Protein AF-A0A8T4ZY23-F1 (afdb_monomer)

Nearest PDB structures (foldseek):
  5gju-assembly1_A  TM=8.622E-01  e=3.760E-02  Escherichia coli K-12
  3ly5-assembly1_A  TM=9.046E-01  e=8.688E-02  Homo sapiens
  8eti-assembly1_D  TM=8.807E-01  e=1.628E-01  Schizosaccharomyces pombe
  8eth-assembly1_D  TM=9.122E-01  e=2.308E-01  Schizosaccharomyces pombe
  6aib-assembly1_A  TM=8.547E-01  e=2.475E-01  Staphylococcus aur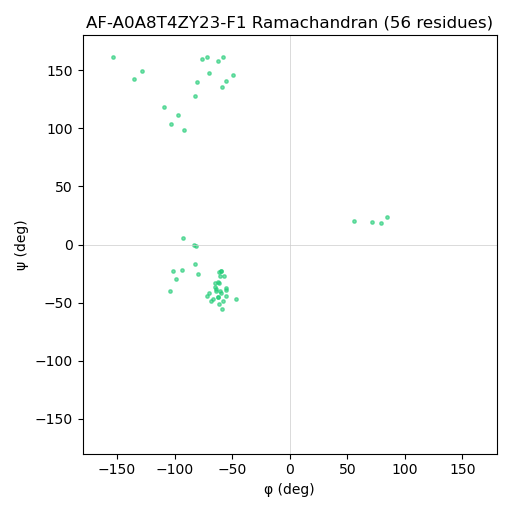eus subsp. aureus MRSA252

Sequence (58 aa):
MPSVFGLLHPLIREALGELGISEPTPPQERAIGPILRGENILLVAPTASGKTEAALLP

Mean predicted aligned error: 2.49 Å

Radius of gyration: 10.94 Å; Cα contacts (8 Å, |Δi|>4): 55; chains: 1; bounding box: 24×28×20 Å

Structure (mmCIF, N/CA/C/O backbone):
data_AF-A0A8T4ZY23-F1
#
_entry.id   AF-A0A8T4ZY23-F1
#
loop_
_atom_site.group_PDB
_atom_site.id
_atom_site.type_symbol
_atom_site.label_atom_id
_atom_site.label_alt_id
_atom_site.label_comp_id
_atom_site.label_asym_id
_atom_site.label_entity_id
_atom_site.label_seq_id
_atom_site.pdbx_PDB_ins_code
_atom_site.Cartn_x
_atom_site.Cartn_y
_atom_site.Cartn_z
_atom_site.occupancy
_atom_site.B_iso_or_equiv
_atom_site.auth_seq_id
_atom_site.auth_comp_id
_atom_site.auth_asym_id
_atom_site.auth_atom_id
_atom_site.pdbx_PDB_model_num
ATOM 1 N N . MET A 1 1 ? -13.779 -0.302 -14.039 1.00 49.38 1 MET A N 1
ATOM 2 C CA . MET A 1 1 ? -14.089 -0.079 -12.610 1.00 49.38 1 MET A CA 1
ATOM 3 C C . MET A 1 1 ? -13.162 1.015 -12.111 1.00 49.38 1 MET A C 1
ATOM 5 O O . MET A 1 1 ? -12.064 1.099 -12.652 1.00 49.38 1 MET A O 1
ATOM 9 N N . PRO A 1 2 ? -13.579 1.883 -11.178 1.00 68.56 2 PRO A N 1
ATOM 10 C CA . PRO A 1 2 ? -12.629 2.793 -10.547 1.00 68.56 2 PRO A CA 1
ATOM 11 C C . PRO A 1 2 ? -11.527 1.964 -9.868 1.00 68.56 2 PRO A C 1
ATOM 13 O O . PRO A 1 2 ? -11.836 0.951 -9.244 1.00 68.56 2 PRO A O 1
ATOM 16 N N . SER A 1 3 ? -10.265 2.365 -10.045 1.00 90.38 3 SER A N 1
ATOM 17 C CA . SER A 1 3 ? -9.104 1.772 -9.361 1.00 90.38 3 SER A CA 1
ATOM 18 C C . SER A 1 3 ? -9.361 1.674 -7.852 1.00 90.38 3 SER A C 1
ATOM 20 O O . SER A 1 3 ? -9.996 2.576 -7.294 1.00 90.38 3 SER A O 1
ATOM 22 N N . VAL A 1 4 ? -8.849 0.640 -7.166 1.00 95.62 4 VAL A N 1
ATOM 23 C CA . VAL A 1 4 ? -8.989 0.535 -5.697 1.00 95.62 4 VAL A CA 1
ATOM 24 C C . VAL A 1 4 ? -8.367 1.724 -4.962 1.00 95.62 4 VAL A C 1
ATOM 26 O O . VAL A 1 4 ? -8.813 2.055 -3.867 1.00 95.62 4 VAL A O 1
ATOM 29 N N . PHE A 1 5 ? -7.419 2.441 -5.578 1.00 96.69 5 PHE A N 1
ATOM 30 C CA . PHE A 1 5 ? -6.918 3.709 -5.039 1.00 96.69 5 PHE A CA 1
ATOM 31 C C . PHE A 1 5 ? -8.012 4.766 -4.898 1.00 96.69 5 PHE A C 1
ATOM 33 O O . PHE A 1 5 ? -7.933 5.604 -4.007 1.00 96.69 5 PHE A O 1
ATOM 40 N N . GLY A 1 6 ? -9.073 4.709 -5.705 1.00 96.50 6 GLY A N 1
ATOM 41 C CA . GLY A 1 6 ? -10.234 5.586 -5.576 1.00 96.50 6 GLY A CA 1
ATOM 42 C C . GLY A 1 6 ? -10.950 5.465 -4.227 1.00 96.50 6 GLY A C 1
ATOM 43 O O . GLY A 1 6 ? -11.597 6.429 -3.817 1.00 96.50 6 GLY A O 1
ATOM 44 N N . LEU A 1 7 ? -10.795 4.332 -3.532 1.00 96.19 7 LEU A N 1
ATOM 45 C CA . LEU A 1 7 ? -11.374 4.063 -2.212 1.00 96.19 7 LEU A CA 1
ATOM 46 C C . LEU A 1 7 ? -10.546 4.650 -1.057 1.00 96.19 7 LEU A C 1
ATOM 48 O O . LEU A 1 7 ? -11.058 4.766 0.052 1.00 96.19 7 LEU A O 1
ATOM 52 N N . LEU A 1 8 ? -9.283 5.012 -1.306 1.00 96.81 8 LEU A N 1
ATOM 53 C CA . LEU A 1 8 ? -8.374 5.537 -0.289 1.00 96.81 8 LEU A CA 1
ATOM 54 C C . LEU A 1 8 ? -8.695 6.996 0.062 1.00 96.81 8 LEU A C 1
ATOM 56 O O . LEU A 1 8 ? -9.302 7.739 -0.718 1.00 96.81 8 LEU A O 1
ATOM 60 N N . HIS A 1 9 ? -8.227 7.425 1.237 1.00 97.06 9 HIS A N 1
ATOM 61 C CA . HIS A 1 9 ? -8.375 8.803 1.699 1.00 97.06 9 HIS A CA 1
ATOM 62 C C . HIS A 1 9 ? -7.806 9.809 0.669 1.00 97.06 9 HIS A C 1
ATOM 64 O O . HIS A 1 9 ? -6.739 9.555 0.104 1.00 97.06 9 HIS A O 1
ATOM 70 N N . PRO A 1 10 ? -8.451 10.976 0.438 1.00 97.25 10 PRO A N 1
ATOM 71 C CA . PRO A 1 10 ? -7.997 11.981 -0.529 1.00 97.25 10 PRO A CA 1
ATOM 72 C C . PRO A 1 10 ? -6.503 12.319 -0.471 1.00 97.25 10 PRO A C 1
ATOM 74 O O . PRO A 1 10 ? -5.855 12.282 -1.510 1.00 97.25 10 PRO A O 1
ATOM 77 N N . LEU A 1 11 ? -5.960 12.552 0.730 1.00 97.88 11 LEU A N 1
ATOM 78 C CA . LEU A 1 11 ? -4.538 12.874 0.929 1.00 97.88 11 LEU A CA 1
ATOM 79 C C . LEU A 1 11 ? -3.587 11.750 0.485 1.00 97.88 11 LEU A C 1
ATOM 81 O O . LEU A 1 11 ? -2.495 12.023 0.002 1.00 97.88 11 LEU A O 1
ATOM 85 N N . ILE A 1 12 ? -3.999 10.484 0.612 1.00 97.12 12 ILE A N 1
ATOM 86 C CA . ILE A 1 12 ? -3.193 9.348 0.142 1.00 97.12 12 ILE A CA 1
ATOM 87 C C . ILE A 1 12 ? -3.172 9.332 -1.388 1.00 97.12 12 ILE A C 1
ATOM 89 O O . ILE A 1 12 ? -2.126 9.125 -1.991 1.00 97.12 12 ILE A O 1
ATOM 93 N N . ARG A 1 13 ? -4.318 9.585 -2.028 1.00 96.88 13 ARG A N 1
ATOM 94 C CA . ARG A 1 13 ? -4.42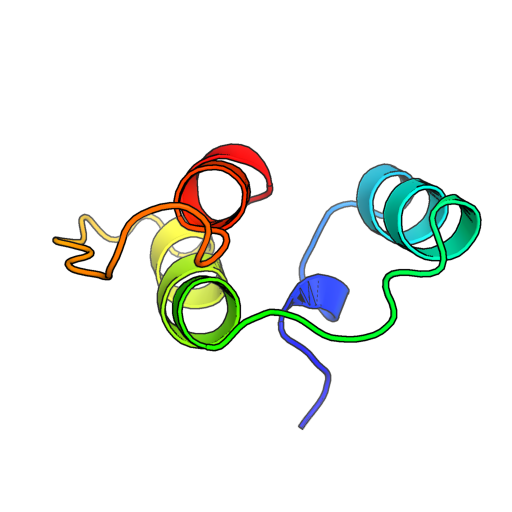7 9.629 -3.496 1.00 96.88 13 ARG A CA 1
ATOM 95 C C . ARG A 1 13 ? -3.602 10.768 -4.094 1.00 96.88 13 ARG A C 1
ATOM 97 O O . ARG A 1 13 ? -2.971 10.571 -5.126 1.00 96.88 13 ARG A O 1
ATOM 104 N N . GLU A 1 14 ? -3.598 11.928 -3.441 1.00 97.56 14 GLU A N 1
ATOM 105 C CA . GLU A 1 14 ? -2.756 13.067 -3.815 1.00 97.56 14 GLU A CA 1
ATOM 106 C C . GLU A 1 14 ? -1.269 12.704 -3.727 1.00 97.56 14 GLU A C 1
ATOM 108 O O . GLU A 1 14 ? -0.565 12.811 -4.728 1.00 97.56 14 GLU A O 1
ATOM 113 N N . ALA A 1 15 ? -0.826 12.146 -2.596 1.00 97.44 15 ALA A N 1
ATOM 114 C CA . ALA A 1 15 ? 0.559 11.711 -2.412 1.00 97.44 15 ALA A CA 1
ATOM 115 C C . ALA A 1 15 ? 0.992 10.632 -3.426 1.00 97.44 15 ALA A C 1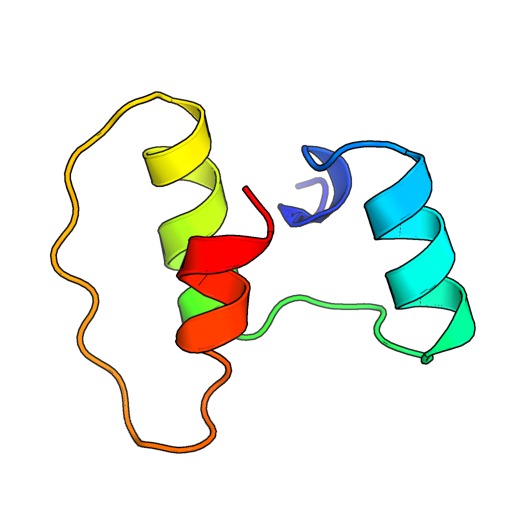
ATOM 117 O O . ALA A 1 15 ? 2.101 10.682 -3.954 1.00 97.44 15 ALA A O 1
ATOM 118 N N . LEU A 1 16 ? 0.120 9.666 -3.744 1.00 96.38 16 LEU A N 1
ATOM 119 C CA . LEU A 1 16 ? 0.377 8.682 -4.804 1.00 96.38 16 LEU A CA 1
ATOM 120 C C . LEU A 1 16 ? 0.582 9.370 -6.162 1.00 96.38 16 LEU A C 1
ATOM 122 O O . LEU A 1 16 ? 1.508 9.019 -6.892 1.00 96.38 16 LEU A O 1
ATOM 126 N N . GLY A 1 17 ? -0.233 10.383 -6.470 1.00 96.38 17 GLY A N 1
ATOM 127 C CA . GLY A 1 17 ? -0.098 11.200 -7.674 1.00 96.38 17 GLY A CA 1
ATOM 128 C C . GLY A 1 17 ? 1.223 11.970 -7.738 1.00 96.38 17 GLY A C 1
ATOM 129 O O . GLY A 1 17 ? 1.889 11.939 -8.771 1.00 96.38 17 GLY A O 1
ATOM 130 N N . GLU A 1 18 ? 1.643 12.601 -6.639 1.00 97.88 18 GLU A N 1
ATOM 131 C CA . GLU A 1 18 ? 2.930 13.311 -6.538 1.00 97.88 18 GLU A CA 1
ATOM 132 C C . GLU A 1 18 ? 4.135 12.383 -6.750 1.00 97.88 18 GLU A C 1
ATOM 134 O O . GLU A 1 18 ? 5.140 12.783 -7.337 1.00 97.88 18 GLU A O 1
ATOM 139 N N . LEU A 1 19 ? 4.017 11.122 -6.327 1.00 96.00 19 LEU A N 1
ATOM 140 C CA . LEU A 1 19 ? 5.025 10.080 -6.537 1.00 96.00 19 LEU A CA 1
ATOM 141 C C . LEU A 1 19 ? 4.963 9.438 -7.935 1.00 96.00 19 LEU A C 1
ATOM 143 O O . LEU A 1 19 ? 5.765 8.554 -8.237 1.00 96.00 19 LEU A O 1
ATOM 147 N N . GLY A 1 20 ? 4.023 9.852 -8.792 1.00 96.56 20 GLY A N 1
ATOM 148 C CA . GLY A 1 20 ? 3.825 9.282 -10.127 1.00 96.56 20 GLY A CA 1
ATOM 149 C C . GLY A 1 20 ? 3.223 7.873 -10.120 1.00 96.56 20 GLY A C 1
ATOM 150 O O . GLY A 1 20 ? 3.333 7.150 -11.110 1.00 96.56 20 GLY A O 1
ATOM 151 N N . ILE A 1 21 ? 2.593 7.462 -9.018 1.00 95.06 21 ILE A N 1
ATOM 152 C CA . ILE A 1 21 ? 1.960 6.153 -8.862 1.00 95.06 21 ILE A CA 1
ATOM 153 C C . ILE A 1 21 ? 0.490 6.276 -9.271 1.00 95.06 21 ILE A C 1
ATOM 155 O O . ILE A 1 21 ? -0.360 6.719 -8.501 1.00 95.06 21 ILE A O 1
ATOM 159 N N . SER A 1 22 ? 0.181 5.877 -10.503 1.00 92.44 22 SER A N 1
ATOM 160 C CA . SER A 1 22 ? -1.172 5.986 -11.066 1.00 92.44 22 SER A CA 1
ATOM 161 C C . SER A 1 22 ? -2.021 4.726 -10.902 1.00 92.44 22 SER A C 1
ATOM 163 O O . SER A 1 22 ? -3.249 4.807 -10.951 1.00 92.44 22 SER A O 1
ATOM 165 N N . GLU A 1 23 ? -1.391 3.564 -10.716 1.00 95.50 23 GLU A N 1
ATOM 166 C CA . GLU A 1 23 ? -2.072 2.269 -10.680 1.00 95.50 23 GLU A CA 1
ATOM 167 C C . GLU A 1 23 ? -1.580 1.388 -9.522 1.00 95.50 23 GLU A C 1
ATOM 169 O O . GLU A 1 23 ? -0.386 1.387 -9.206 1.00 95.50 23 GLU A O 1
ATOM 174 N N . PRO A 1 24 ? -2.486 0.629 -8.882 1.00 96.94 24 PRO A N 1
ATOM 175 C CA . PRO A 1 24 ? -2.130 -0.328 -7.848 1.00 96.94 24 PRO A CA 1
ATOM 176 C C . PRO A 1 24 ? -1.391 -1.530 -8.433 1.00 96.94 24 PRO A C 1
ATOM 178 O O . PRO A 1 24 ? -1.668 -1.999 -9.537 1.00 96.94 24 PRO A O 1
ATOM 181 N N . THR A 1 25 ? -0.478 -2.098 -7.650 1.00 96.94 25 THR A N 1
ATOM 182 C CA . THR A 1 25 ? 0.133 -3.387 -7.995 1.00 96.94 25 THR A CA 1
ATOM 183 C C . THR A 1 25 ? -0.874 -4.536 -7.812 1.00 96.94 25 THR A C 1
ATO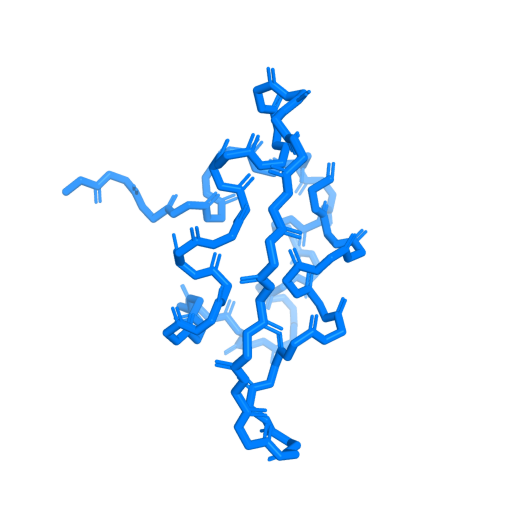M 185 O O . THR A 1 25 ? -1.842 -4.401 -7.058 1.00 96.94 25 THR A O 1
ATOM 188 N N . PRO A 1 26 ? -0.659 -5.721 -8.419 1.00 96.62 26 PRO A N 1
ATOM 189 C CA . PRO A 1 26 ? -1.606 -6.832 -8.285 1.00 96.62 26 PRO A CA 1
ATOM 190 C C . PRO A 1 26 ? -1.915 -7.255 -6.830 1.00 96.62 26 PRO A C 1
ATOM 192 O O . PRO A 1 26 ? -3.070 -7.570 -6.541 1.00 96.62 26 PRO A O 1
ATOM 195 N N . PRO A 1 27 ? -0.954 -7.260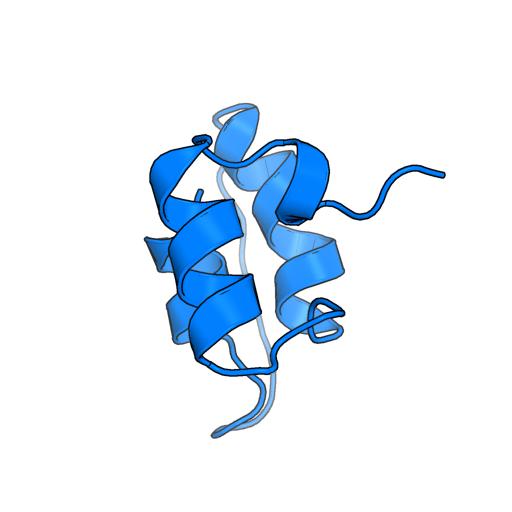 -5.879 1.00 97.06 27 PRO A N 1
ATOM 196 C CA . PRO A 1 27 ? -1.266 -7.480 -4.464 1.00 97.06 27 PRO A CA 1
ATOM 197 C C . PRO A 1 27 ? -2.136 -6.382 -3.838 1.00 97.06 27 PRO A C 1
ATOM 199 O O . PRO A 1 27 ? -3.014 -6.706 -3.045 1.00 97.06 27 PRO A O 1
ATOM 202 N N . GLN A 1 28 ? -1.922 -5.114 -4.200 1.00 97.81 28 GLN A N 1
ATOM 203 C CA . GLN A 1 28 ? -2.703 -3.974 -3.704 1.00 97.81 28 GLN A CA 1
ATOM 204 C C . GLN A 1 28 ? -4.149 -4.039 -4.208 1.00 97.81 28 GLN A C 1
ATOM 206 O O . GLN A 1 28 ? -5.074 -3.966 -3.402 1.00 97.81 28 GLN A O 1
ATOM 211 N N . GLU A 1 29 ? -4.344 -4.291 -5.508 1.00 97.19 29 GLU A N 1
ATOM 212 C CA . GLU A 1 29 ? -5.667 -4.452 -6.136 1.00 97.19 29 GLU A CA 1
ATOM 213 C C . GLU A 1 29 ? -6.500 -5.538 -5.435 1.00 97.19 29 GLU A C 1
ATOM 215 O O . GLU A 1 29 ? -7.696 -5.382 -5.199 1.00 97.19 29 GLU A O 1
ATOM 220 N N . ARG A 1 30 ? -5.852 -6.641 -5.038 1.00 96.12 30 ARG A N 1
ATOM 221 C CA . ARG A 1 30 ? -6.517 -7.769 -4.371 1.00 96.12 30 ARG A CA 1
ATOM 222 C C . ARG A 1 30 ? -6.781 -7.548 -2.881 1.00 96.12 30 ARG A C 1
ATOM 224 O O . ARG A 1 30 ? -7.670 -8.207 -2.348 1.00 96.12 30 ARG A O 1
ATOM 231 N N . ALA A 1 31 ? -6.009 -6.697 -2.206 1.00 97.81 31 ALA A N 1
ATOM 232 C CA . ALA A 1 31 ? -6.015 -6.581 -0.746 1.00 97.81 31 ALA A CA 1
ATOM 233 C C . ALA A 1 31 ? -6.750 -5.341 -0.223 1.00 97.81 31 ALA A C 1
ATOM 235 O O . ALA A 1 31 ? -7.486 -5.455 0.755 1.00 97.81 31 ALA A O 1
ATOM 236 N N . ILE A 1 32 ? -6.601 -4.186 -0.881 1.00 97.88 32 ILE A N 1
ATOM 237 C CA . ILE A 1 32 ? -7.109 -2.894 -0.386 1.00 97.88 32 ILE A CA 1
ATOM 238 C C . ILE A 1 32 ? -8.624 -2.943 -0.163 1.00 97.88 32 ILE A C 1
ATOM 240 O O . ILE A 1 32 ? -9.108 -2.590 0.908 1.00 97.88 32 ILE A O 1
ATOM 244 N N . GLY A 1 33 ? -9.382 -3.437 -1.147 1.00 97.00 33 GLY A N 1
ATOM 245 C CA . GLY A 1 33 ? -10.841 -3.530 -1.053 1.00 97.00 33 GLY A CA 1
ATOM 246 C C . GLY A 1 33 ? -11.329 -4.381 0.132 1.00 97.00 33 GLY A C 1
ATOM 247 O O . GLY A 1 33 ? -12.125 -3.883 0.925 1.00 97.00 33 GLY A O 1
ATOM 248 N N . PRO A 1 34 ? -10.898 -5.652 0.261 1.00 97.19 34 PRO A N 1
ATOM 249 C CA . PRO A 1 34 ? -11.211 -6.487 1.424 1.00 97.19 34 PRO A CA 1
ATOM 250 C C . PRO A 1 34 ? -10.808 -5.880 2.773 1.00 97.19 34 PRO A C 1
ATOM 252 O O . PRO A 1 34 ? -11.623 -5.883 3.695 1.00 97.19 34 PRO A O 1
ATOM 255 N N . ILE A 1 35 ? -9.601 -5.311 2.887 1.00 97.81 35 ILE A N 1
ATOM 256 C CA . ILE A 1 35 ? -9.126 -4.712 4.146 1.00 97.81 35 ILE A CA 1
ATOM 257 C C . ILE A 1 35 ? -10.021 -3.536 4.556 1.00 97.81 35 ILE A C 1
ATOM 259 O O . ILE A 1 35 ? -10.472 -3.487 5.697 1.00 97.81 35 ILE A O 1
ATOM 263 N N . LEU A 1 36 ? -10.380 -2.650 3.618 1.00 97.50 36 LEU A N 1
ATOM 264 C CA . LEU A 1 36 ? -11.296 -1.529 3.880 1.00 97.50 36 LEU A CA 1
ATOM 265 C C . LEU A 1 36 ? -12.701 -1.972 4.318 1.00 97.50 36 LEU A C 1
ATOM 267 O O . LEU A 1 36 ? -13.411 -1.210 4.970 1.00 97.50 36 LEU A O 1
ATOM 271 N N . ARG A 1 37 ? -13.122 -3.196 3.977 1.00 97.38 37 ARG A N 1
ATOM 272 C CA . ARG A 1 37 ? -14.386 -3.785 4.455 1.00 97.38 37 ARG A CA 1
ATOM 273 C C . ARG A 1 37 ? -14.271 -4.432 5.840 1.00 97.38 37 ARG A C 1
ATOM 275 O O . ARG A 1 37 ? -15.270 -4.939 6.344 1.00 97.38 37 ARG A O 1
ATOM 282 N N . GLY A 1 38 ? -13.090 -4.407 6.460 1.00 97.69 38 GLY A N 1
ATOM 283 C CA . GLY A 1 38 ? -12.819 -5.026 7.759 1.00 97.69 38 GLY A CA 1
ATOM 284 C C . GLY A 1 38 ? -12.590 -6.538 7.690 1.00 97.69 38 GLY A C 1
ATOM 285 O O . GLY A 1 38 ? -12.724 -7.224 8.703 1.00 97.69 38 GLY A O 1
ATOM 286 N N . GLU A 1 39 ? -12.281 -7.083 6.509 1.00 98.25 39 GLU A N 1
ATOM 287 C CA . GLU A 1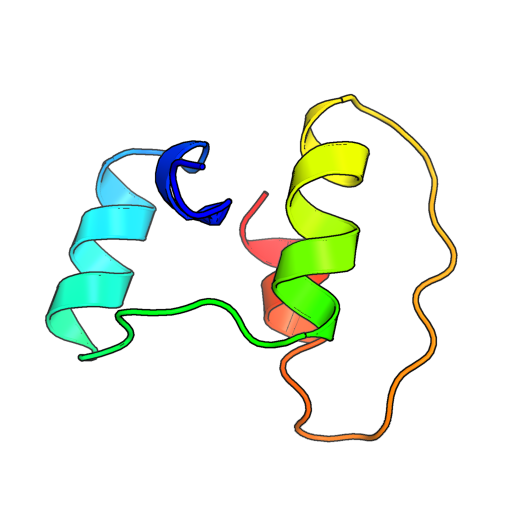 39 ? -12.009 -8.511 6.335 1.00 98.25 39 GLU A CA 1
ATOM 288 C C . GLU A 1 39 ? -10.573 -8.863 6.758 1.00 98.25 39 GLU A C 1
ATOM 290 O O . GLU A 1 39 ? -9.615 -8.160 6.434 1.00 98.25 39 GLU A O 1
ATOM 295 N N . ASN A 1 40 ? -10.401 -10.010 7.421 1.00 97.69 40 ASN A N 1
ATOM 296 C CA . ASN A 1 40 ? -9.077 -10.586 7.660 1.00 97.69 40 ASN A CA 1
ATOM 297 C C . ASN A 1 40 ? -8.622 -11.360 6.419 1.00 97.69 40 ASN A C 1
ATOM 299 O O . ASN A 1 40 ? -9.332 -12.255 5.959 1.00 97.69 40 ASN A O 1
ATOM 303 N N . ILE A 1 41 ? -7.422 -11.072 5.912 1.00 96.62 41 ILE A N 1
ATOM 304 C CA . ILE A 1 41 ? -6.896 -11.720 4.705 1.00 96.62 41 ILE A CA 1
ATOM 305 C C . ILE A 1 41 ? -5.496 -12.303 4.918 1.00 96.62 41 ILE A C 1
ATOM 307 O O . ILE A 1 41 ? -4.684 -11.765 5.667 1.00 96.62 41 ILE A O 1
ATOM 311 N N . LEU A 1 42 ? -5.189 -13.384 4.195 1.00 97.56 42 LEU A N 1
ATOM 312 C CA . LEU A 1 42 ? -3.829 -13.898 4.029 1.00 97.56 42 LEU A CA 1
ATOM 313 C C . LEU A 1 42 ? -3.313 -13.500 2.642 1.00 97.56 42 LEU A C 1
ATOM 315 O O . LEU A 1 42 ? -3.693 -14.094 1.631 1.00 97.56 42 LEU A O 1
ATOM 319 N N . LEU A 1 43 ? -2.436 -12.498 2.591 1.00 96.19 43 LEU A N 1
ATOM 320 C CA . LEU A 1 43 ? -1.819 -12.041 1.348 1.00 96.19 43 LEU A CA 1
ATOM 321 C C . LEU A 1 43 ? -0.436 -12.680 1.161 1.00 96.19 43 LEU A C 1
ATOM 323 O O . LEU A 1 43 ? 0.518 -12.342 1.858 1.00 96.19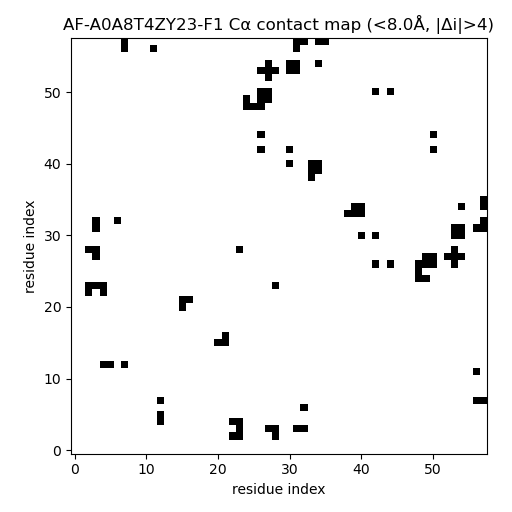 43 LEU A O 1
ATOM 327 N N . VAL A 1 44 ? -0.310 -13.567 0.171 1.00 96.38 44 VAL A N 1
ATOM 328 C CA . VAL A 1 44 ? 0.969 -14.182 -0.221 1.00 96.38 44 VAL A CA 1
ATOM 329 C C . VAL A 1 44 ? 1.398 -13.632 -1.578 1.00 96.38 44 VAL A C 1
ATOM 331 O O . VAL A 1 44 ? 0.698 -13.808 -2.573 1.00 96.38 44 VAL A O 1
ATOM 334 N N . ALA A 1 45 ? 2.552 -12.965 -1.623 1.00 95.62 45 ALA A N 1
ATOM 335 C CA . ALA A 1 45 ? 3.161 -12.467 -2.856 1.00 95.62 45 ALA A CA 1
ATOM 336 C C . ALA A 1 45 ? 4.700 -12.357 -2.719 1.00 95.62 45 ALA A C 1
ATOM 338 O O . ALA A 1 45 ? 5.214 -12.328 -1.590 1.00 95.62 45 ALA A O 1
ATOM 339 N N . PRO A 1 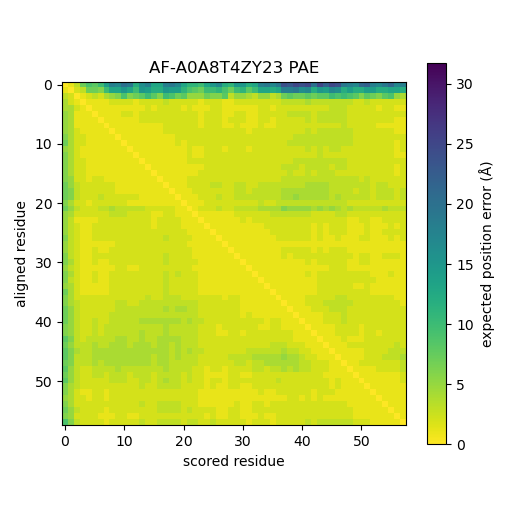46 ? 5.461 -12.288 -3.830 1.00 96.94 46 PRO A N 1
ATOM 340 C CA . PRO A 1 46 ? 6.920 -12.123 -3.813 1.00 96.94 46 PRO A CA 1
ATOM 341 C C . PRO A 1 46 ? 7.384 -10.856 -3.080 1.00 96.94 46 PRO A C 1
ATOM 343 O O . PRO A 1 46 ? 6.602 -9.940 -2.825 1.00 96.94 46 PRO A O 1
ATOM 346 N N . THR A 1 47 ? 8.654 -10.783 -2.675 1.00 95.38 47 THR A N 1
ATOM 347 C CA . THR A 1 47 ? 9.204 -9.519 -2.143 1.00 95.38 47 THR A CA 1
ATOM 348 C C . THR A 1 47 ? 9.174 -8.413 -3.204 1.00 95.38 47 THR A C 1
ATOM 350 O O . THR A 1 47 ? 9.082 -8.712 -4.392 1.00 95.38 47 THR A O 1
ATOM 353 N N . ALA A 1 48 ? 9.204 -7.149 -2.772 1.00 94.31 48 ALA A N 1
ATOM 354 C CA . ALA A 1 48 ? 9.143 -5.970 -3.645 1.00 94.31 48 ALA A CA 1
ATOM 355 C C . ALA A 1 48 ? 7.916 -5.904 -4.588 1.00 94.31 48 ALA A C 1
ATOM 357 O O . ALA A 1 48 ? 7.927 -5.172 -5.569 1.00 94.31 48 ALA A O 1
ATOM 358 N N . SER A 1 49 ? 6.833 -6.634 -4.289 1.00 95.69 49 SER A N 1
ATOM 359 C CA . SER A 1 49 ? 5.598 -6.632 -5.090 1.00 95.69 49 SER A CA 1
ATOM 360 C C . SER A 1 49 ? 4.541 -5.618 -4.618 1.00 95.69 49 SER A C 1
ATOM 362 O O . SER A 1 49 ? 3.404 -5.654 -5.086 1.00 95.69 49 SER A O 1
ATOM 364 N N . GLY A 1 5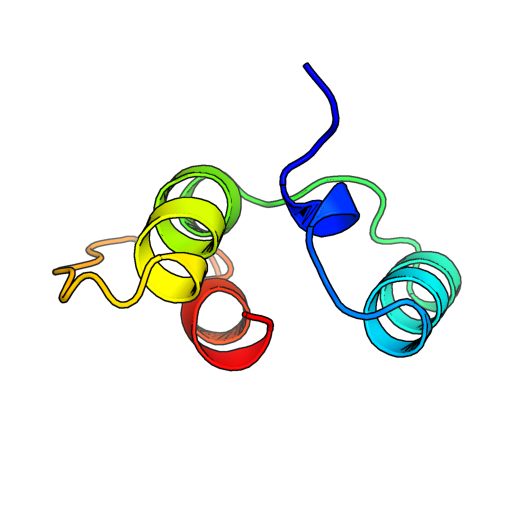0 ? 4.862 -4.779 -3.630 1.00 96.31 50 GLY A N 1
ATOM 365 C CA . GLY A 1 50 ? 3.927 -3.808 -3.048 1.00 96.31 50 GLY A CA 1
ATOM 366 C C . GLY A 1 50 ? 3.017 -4.350 -1.933 1.00 96.31 50 GLY A C 1
ATOM 367 O O . GLY A 1 50 ? 1.920 -3.835 -1.733 1.00 96.31 50 GLY A O 1
ATOM 368 N N . LYS A 1 51 ? 3.422 -5.429 -1.237 1.00 97.19 51 LYS A N 1
ATOM 369 C CA . LYS A 1 51 ? 2.635 -6.033 -0.136 1.00 97.19 51 LYS A CA 1
ATOM 370 C C . LYS A 1 51 ? 2.477 -5.114 1.075 1.00 97.19 51 LYS A C 1
ATOM 372 O O . LYS A 1 51 ? 1.484 -5.213 1.784 1.00 97.19 51 LYS A O 1
ATOM 377 N N . THR A 1 52 ? 3.488 -4.293 1.341 1.00 95.62 52 THR A N 1
ATOM 378 C CA . THR A 1 52 ? 3.522 -3.409 2.508 1.00 95.62 52 THR A CA 1
ATOM 379 C C . THR A 1 52 ? 2.472 -2.316 2.353 1.00 95.62 52 THR A C 1
ATOM 381 O O . THR A 1 52 ? 1.629 -2.130 3.218 1.00 95.62 52 THR A O 1
ATOM 384 N N . GLU A 1 53 ? 2.446 -1.667 1.196 1.00 96.56 53 GLU A N 1
ATOM 385 C CA . GLU A 1 53 ? 1.476 -0.639 0.828 1.00 96.56 53 GLU A CA 1
ATOM 386 C C . GLU A 1 53 ? 0.063 -1.223 0.742 1.00 96.56 53 GLU A C 1
ATOM 388 O O . GLU A 1 53 ? -0.892 -0.595 1.185 1.00 96.56 53 GLU A O 1
ATOM 393 N N . ALA A 1 54 ? -0.070 -2.463 0.256 1.00 97.12 54 ALA A N 1
ATOM 394 C CA . ALA A 1 54 ? -1.345 -3.176 0.233 1.00 97.12 54 ALA A CA 1
ATOM 395 C C . ALA A 1 54 ? -1.985 -3.322 1.627 1.00 97.12 54 ALA A C 1
ATOM 397 O O . ALA A 1 54 ? -3.205 -3.420 1.707 1.00 97.12 54 ALA A O 1
ATOM 398 N N . ALA A 1 55 ? -1.178 -3.340 2.695 1.00 95.88 55 ALA A N 1
ATOM 399 C CA . ALA A 1 55 ? -1.631 -3.457 4.081 1.00 95.88 55 ALA A CA 1
ATOM 400 C C . ALA A 1 55 ? -1.656 -2.126 4.855 1.00 95.88 55 ALA A C 1
ATOM 402 O O . ALA A 1 55 ? -2.357 -2.046 5.855 1.00 95.88 55 ALA A O 1
ATOM 403 N N . LEU A 1 56 ? -0.876 -1.118 4.439 1.00 96.06 56 LEU A N 1
ATOM 404 C CA . LEU A 1 56 ? -0.738 0.161 5.155 1.00 96.06 56 LEU A CA 1
ATOM 405 C C . LEU A 1 56 ? -1.593 1.302 4.598 1.00 96.06 56 LEU A C 1
ATOM 407 O O . LEU A 1 56 ? -1.899 2.232 5.336 1.00 96.06 56 LEU A O 1
ATOM 411 N N . LEU A 1 57 ? -1.885 1.294 3.295 1.00 96.31 57 LEU A N 1
ATOM 412 C CA . LEU A 1 57 ? -2.703 2.331 2.665 1.00 96.31 57 LEU A CA 1
ATOM 413 C C . LEU A 1 57 ? -4.202 2.270 3.016 1.00 96.31 57 LEU A C 1
ATOM 415 O O . LEU A 1 57 ? -4.764 3.352 3.203 1.00 96.31 57 LEU A O 1
ATOM 419 N N . PRO A 1 58 ? -4.870 1.094 3.026 1.00 95.56 58 PRO A N 1
ATOM 420 C CA . PRO A 1 58 ? -6.273 1.001 3.436 1.00 95.56 58 PRO A CA 1
ATOM 421 C C . PRO A 1 58 ? -6.445 1.244 4.940 1.00 95.56 58 PRO A C 1
ATOM 423 O O . PRO A 1 58 ? -7.395 1.977 5.295 1.00 95.56 58 PRO A O 1
#

Solvent-accessible surface area (backbone atoms only — not comparable to full-atom values): 3711 Å² total; per-residue (Å²): 128,82,58,65,65,75,76,42,58,68,70,57,47,50,52,33,51,77,70,70,50,88,72,75,43,76,52,22,59,68,33,29,61,49,46,66,73,71,50,91,79,88,86,85,75,67,84,95,48,45,62,63,55,23,70,67,64,89

pLDDT: mean 95.24, std 7.2, range [49.38, 98.25]

Foldseek 3Di:
DPALLVVFDPVVNVVCVVVVNPHDFPLLSVQSVCVVVVHDDDGDDDPPRCNVVSNPGD

Secondary structure (DSSP, 8-state):
---GGGGS-HHHHHHHHHTT--S--HHHHHHHHHHHTT--------TTSSHHHHHH--